Protein AF-A0A7X9ETQ0-F1 (afdb_monomer)

Solvent-accessible surface area (backbone atoms only — not comparable to full-atom values): 5640 Å² total; per-residue (Å²): 110,72,69,62,52,53,52,50,53,53,53,51,53,52,58,57,58,64,70,71,70,72,77,75,80,72,79,70,95,71,86,87,82,90,67,98,54,83,54,97,57,79,58,76,88,78,61,89,50,66,51,28,52,59,56,36,58,76,75,53,87,50,52,58,44,72,47,99,86,73,41,83,40,73,54,74,33,90,75,86,87,84,135

Sequence (83 aa):
MKRKVVALILAVLMLFGLAGCAKTERAQDVLRIAYTTDPQGLDPQRTAAVATFNITGNLYDTLLAITPDWQVEPRLAESYTVS

Foldseek 3Di:
DVVVVVVVVVVVVVVVVVVPPPPPPDPDPDDDDDDPDDAPDLPPVPDPDPNSVVVNPVVDWDQWDADPVRDIGGDVNPDDDDD

Structure (mmCIF, N/CA/C/O backbone):
data_AF-A0A7X9ETQ0-F1
#
_entry.id   AF-A0A7X9ETQ0-F1
#
loop_
_atom_site.group_PDB
_atom_site.id
_atom_site.type_symbol
_atom_site.label_atom_id
_atom_site.label_alt_id
_atom_site.label_comp_id
_atom_site.label_asym_id
_atom_site.label_entity_id
_atom_site.label_seq_id
_atom_site.pdbx_PDB_ins_code
_atom_site.Cartn_x
_atom_site.Cartn_y
_atom_site.Cartn_z
_atom_site.occupancy
_atom_site.B_iso_or_equiv
_atom_site.auth_seq_id
_atom_site.auth_comp_id
_atom_site.auth_asym_id
_atom_site.auth_atom_id
_atom_site.pdbx_PDB_model_num
ATOM 1 N N . MET A 1 1 ? -30.938 23.892 55.183 1.00 60.56 1 MET A N 1
ATOM 2 C CA . MET A 1 1 ? -29.754 23.042 54.901 1.00 60.56 1 MET A CA 1
ATOM 3 C C . MET A 1 1 ? -30.117 21.717 54.231 1.00 60.56 1 MET A C 1
ATOM 5 O O . MET A 1 1 ? -29.571 21.447 53.174 1.00 60.56 1 MET A O 1
ATOM 9 N N . LYS A 1 2 ? -31.097 20.950 54.738 1.00 68.94 2 LYS A N 1
ATOM 10 C CA . LYS A 1 2 ? -31.512 19.646 54.168 1.00 68.94 2 LYS A CA 1
ATOM 11 C C . LYS A 1 2 ? -31.890 19.675 52.670 1.00 68.94 2 LYS A C 1
ATOM 13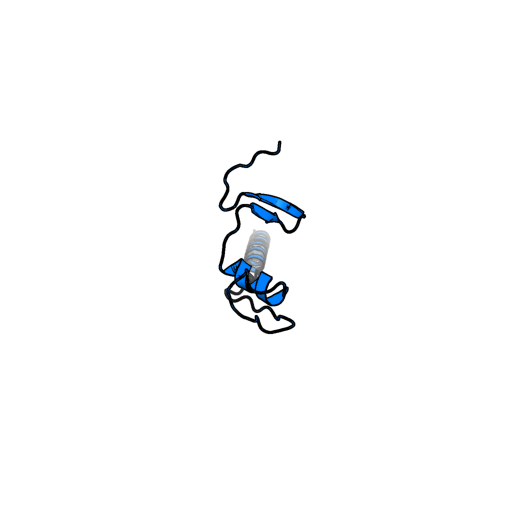 O O . LYS A 1 2 ? -31.462 18.811 51.922 1.00 68.94 2 LYS A O 1
ATOM 18 N N . ARG A 1 3 ? -32.598 20.715 52.200 1.00 78.81 3 ARG A N 1
ATOM 19 C CA . ARG A 1 3 ? -32.973 20.878 50.774 1.00 78.81 3 ARG A CA 1
ATOM 20 C C . ARG A 1 3 ? -31.779 21.118 49.836 1.00 78.81 3 ARG A C 1
ATOM 22 O O . ARG A 1 3 ? -31.775 20.611 48.724 1.00 78.81 3 ARG A O 1
ATOM 29 N N . LYS A 1 4 ? -30.759 21.855 50.298 1.00 82.69 4 LYS A N 1
ATOM 30 C CA . LYS A 1 4 ? -29.537 22.124 49.516 1.00 82.69 4 LYS A CA 1
ATOM 31 C C . LYS A 1 4 ? -28.685 20.859 49.372 1.00 82.69 4 LYS A C 1
ATOM 33 O O . LYS A 1 4 ? -28.145 20.622 48.305 1.00 82.69 4 LYS A O 1
ATOM 38 N N . VAL A 1 5 ? -28.635 20.029 50.419 1.00 88.31 5 VAL A N 1
ATOM 39 C CA . VAL A 1 5 ? -27.934 18.732 50.405 1.00 88.31 5 VAL A CA 1
ATOM 40 C C . VAL A 1 5 ? -28.603 17.751 49.437 1.00 88.31 5 VAL A C 1
ATOM 42 O O . VAL A 1 5 ? -27.916 17.130 48.638 1.00 88.31 5 VAL A O 1
ATOM 45 N N . VAL A 1 6 ? -29.939 17.667 49.439 1.00 89.06 6 VAL A N 1
ATOM 46 C CA . VAL A 1 6 ? -30.687 16.809 48.498 1.00 89.06 6 VAL A CA 1
ATOM 47 C C . VAL A 1 6 ? -30.478 17.244 47.044 1.00 89.06 6 VAL A C 1
ATOM 49 O O . VAL A 1 6 ? -30.241 16.398 46.187 1.00 89.06 6 VAL A O 1
ATOM 52 N N . ALA A 1 7 ? -30.500 18.552 46.768 1.00 89.69 7 ALA A N 1
ATOM 53 C CA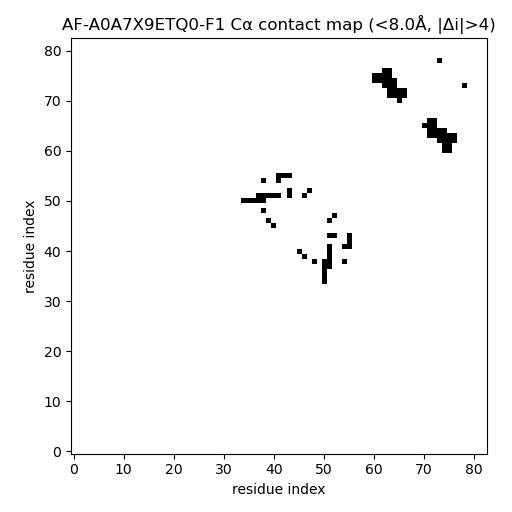 . ALA A 1 7 ? -30.228 19.074 45.428 1.00 89.69 7 ALA A CA 1
ATOM 54 C C . ALA A 1 7 ? -28.800 18.747 44.953 1.00 89.69 7 ALA A C 1
ATOM 56 O O . ALA A 1 7 ? -28.600 18.409 43.790 1.00 89.69 7 ALA A O 1
ATOM 57 N N . LEU A 1 8 ? -27.821 18.792 45.863 1.00 91.69 8 LEU A N 1
ATOM 58 C CA . LEU A 1 8 ? -26.428 18.472 45.555 1.00 91.69 8 LEU A CA 1
ATOM 59 C C . LEU A 1 8 ? -26.242 16.979 45.244 1.00 91.69 8 LEU A C 1
ATOM 61 O O . LEU A 1 8 ? -25.560 16.634 44.286 1.00 91.69 8 LEU A O 1
ATOM 65 N N . ILE A 1 9 ? -26.906 16.098 45.999 1.00 90.94 9 ILE A N 1
ATOM 66 C CA . ILE A 1 9 ? -26.889 14.646 45.759 1.00 90.94 9 ILE A CA 1
ATOM 67 C C . ILE A 1 9 ? -27.525 14.305 44.403 1.00 90.94 9 ILE A C 1
ATOM 69 O O . ILE A 1 9 ? -26.970 13.509 43.650 1.00 90.94 9 ILE A O 1
ATOM 73 N N . LEU A 1 10 ? -28.651 14.939 44.057 1.00 89.62 10 LEU A N 1
ATOM 74 C CA . LEU A 1 10 ? -29.308 14.767 42.755 1.00 89.62 10 LEU A CA 1
ATOM 75 C C . LEU A 1 10 ? -28.430 15.232 41.587 1.00 89.62 10 LEU A C 1
ATOM 77 O O . LEU A 1 10 ? -28.346 14.535 40.580 1.00 89.62 10 LEU A O 1
ATOM 81 N N . ALA A 1 11 ? -27.745 16.370 41.728 1.00 88.81 11 ALA A N 1
ATOM 82 C CA . ALA A 1 11 ? -26.830 16.867 40.703 1.00 88.81 11 ALA A CA 1
ATOM 83 C C . ALA A 1 11 ? -25.638 15.918 40.488 1.00 88.81 11 ALA A C 1
ATOM 85 O O . ALA A 1 11 ? -25.275 15.629 39.349 1.00 88.81 11 ALA A O 1
ATOM 86 N N . VAL A 1 12 ? -25.073 15.377 41.572 1.00 87.25 12 VAL A N 1
ATOM 87 C CA . VAL A 1 12 ? -23.994 14.380 41.503 1.00 87.25 12 VAL A CA 1
ATOM 88 C C . VAL A 1 12 ? -24.480 13.094 40.828 1.00 87.25 12 VAL A C 1
ATOM 90 O O . VAL A 1 12 ? -23.810 12.588 39.933 1.00 87.25 12 VAL A O 1
ATOM 93 N N . LEU A 1 13 ? -25.669 12.598 41.177 1.00 86.38 13 LEU A N 1
ATOM 94 C CA . LEU A 1 13 ? -26.259 11.411 40.544 1.00 86.38 13 LEU A CA 1
ATOM 95 C C . LEU A 1 13 ? -26.500 11.600 39.038 1.00 86.38 13 LEU A C 1
ATOM 97 O O . LEU A 1 13 ? -26.240 10.680 38.265 1.00 86.38 13 LEU A O 1
ATOM 101 N N . MET A 1 14 ? -26.941 12.785 38.604 1.00 84.00 14 MET A N 1
ATOM 102 C CA . MET A 1 14 ? -27.096 13.088 37.175 1.00 84.00 14 MET A CA 1
ATOM 103 C C . MET A 1 14 ? -25.752 13.113 36.436 1.00 84.00 14 MET A C 1
ATOM 105 O O . MET A 1 14 ? -25.655 12.572 35.336 1.00 84.00 14 MET A O 1
ATOM 109 N N . LEU A 1 15 ? -24.705 13.683 37.043 1.00 80.00 15 LEU A N 1
ATOM 110 C CA . LEU A 1 15 ? -23.356 13.717 36.462 1.00 80.00 15 LEU A CA 1
ATOM 111 C C . LEU A 1 15 ? -22.762 12.309 36.293 1.00 80.00 15 LEU A C 1
ATOM 113 O O . LEU A 1 15 ? -22.151 12.022 35.266 1.00 80.00 15 LEU A O 1
ATOM 117 N N . PHE A 1 16 ? -22.995 11.408 37.253 1.00 75.94 16 PHE A N 1
ATOM 118 C CA . PHE A 1 16 ? -22.570 10.008 37.141 1.00 75.94 16 PHE A CA 1
ATOM 119 C C . PHE A 1 16 ? -23.394 9.204 36.120 1.00 75.94 16 PHE A C 1
ATOM 121 O O . PHE A 1 16 ? -22.848 8.317 35.467 1.00 75.94 16 PHE A O 1
ATOM 128 N N . GLY A 1 17 ? -24.678 9.529 35.925 1.00 76.25 17 GLY A N 1
ATOM 129 C CA . GLY A 1 17 ? -25.528 8.878 34.919 1.00 76.25 17 GLY A CA 1
ATOM 130 C C . GLY A 1 17 ? -25.110 9.162 33.469 1.00 76.25 17 GLY A C 1
ATOM 131 O O . GLY A 1 17 ? -25.240 8.293 32.608 1.00 76.25 17 GLY A O 1
ATOM 132 N N . LEU A 1 18 ? -24.557 10.349 33.201 1.00 69.00 18 LEU A N 1
ATOM 133 C CA . LEU A 1 18 ? -24.102 10.760 31.864 1.00 69.00 18 LEU A CA 1
ATOM 134 C C . LEU A 1 18 ? -22.768 10.113 31.451 1.00 69.00 18 LEU A C 1
ATOM 136 O O . LEU A 1 18 ? -22.549 9.881 30.265 1.00 69.00 18 LEU A O 1
ATOM 140 N N . ALA A 1 19 ? -21.898 9.768 32.406 1.00 68.62 19 ALA A N 1
ATOM 141 C CA . ALA A 1 19 ? -20.590 9.170 32.121 1.00 68.62 19 ALA A CA 1
ATOM 142 C C . ALA A 1 19 ? -20.652 7.671 31.750 1.00 68.62 19 ALA A C 1
ATOM 144 O O . ALA A 1 19 ? -19.731 7.157 31.122 1.00 68.62 19 ALA A O 1
ATOM 145 N N . GLY A 1 20 ? -21.726 6.962 32.121 1.00 63.47 20 GLY A N 1
ATOM 146 C CA . GLY A 1 20 ? -21.851 5.509 31.928 1.00 63.47 20 GLY A CA 1
ATOM 147 C C . GLY A 1 20 ? -22.509 5.057 30.617 1.00 63.47 20 GLY A C 1
ATOM 148 O O . GLY A 1 20 ? -22.469 3.871 30.304 1.00 63.47 20 GLY A O 1
ATOM 149 N N . CYS A 1 21 ? -23.121 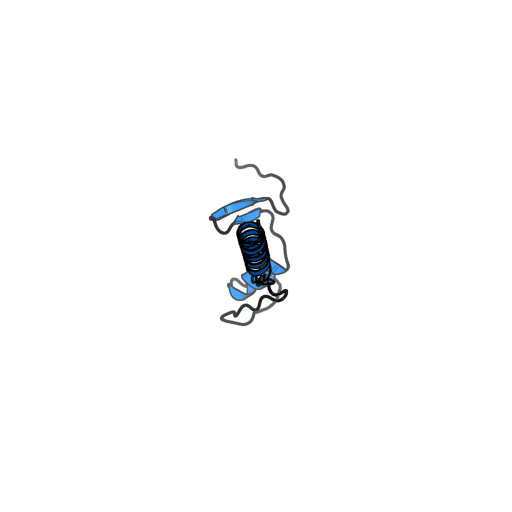5.965 29.847 1.00 66.44 21 CYS A N 1
ATOM 150 C CA . CYS A 1 21 ? -23.866 5.614 28.626 1.00 66.44 21 CYS A CA 1
ATOM 151 C C . CYS A 1 21 ? -23.057 5.745 27.326 1.00 66.44 21 CYS A C 1
ATOM 153 O O . CYS A 1 21 ? -23.595 5.495 26.246 1.00 66.44 21 CYS A O 1
ATOM 155 N N . ALA A 1 22 ? -21.775 6.105 27.401 1.00 68.12 22 ALA A N 1
ATOM 156 C CA . ALA A 1 22 ? -20.907 6.094 26.233 1.00 68.12 22 ALA A CA 1
ATOM 157 C C . ALA A 1 22 ? -20.585 4.640 25.856 1.00 68.12 22 ALA A C 1
ATOM 159 O O . ALA A 1 22 ? -19.644 4.031 26.363 1.00 68.12 22 ALA A O 1
ATOM 160 N N . LYS A 1 23 ? -21.384 4.064 24.953 1.00 68.12 23 LYS A N 1
ATOM 161 C CA . LYS A 1 23 ? -20.956 2.896 24.185 1.00 68.12 23 LYS A CA 1
ATOM 162 C C . LYS A 1 23 ? -19.812 3.362 23.293 1.00 68.12 23 LYS A C 1
ATOM 164 O O . LYS A 1 23 ? -20.050 3.953 22.246 1.00 68.12 23 LYS A O 1
ATOM 169 N N . THR A 1 24 ? -18.577 3.133 23.723 1.00 70.75 24 THR A N 1
ATOM 170 C CA . THR A 1 24 ? -17.435 3.192 22.813 1.00 70.75 24 THR A CA 1
ATOM 171 C C . THR A 1 24 ? -17.671 2.118 21.763 1.00 70.75 24 THR A C 1
ATOM 173 O O . THR A 1 24 ? -17.521 0.929 22.052 1.00 70.75 24 THR A O 1
ATOM 176 N N . GLU A 1 25 ? -18.102 2.519 20.567 1.00 71.94 25 GLU A N 1
ATOM 177 C CA . GLU A 1 25 ? -18.079 1.630 19.416 1.00 71.94 25 GLU A CA 1
ATOM 178 C C . GLU A 1 25 ? -16.623 1.250 19.18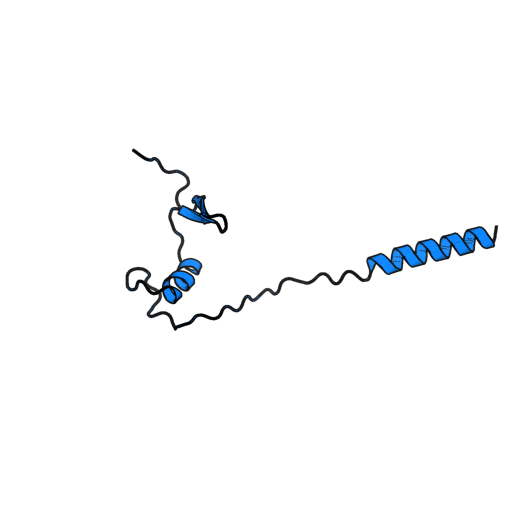2 1.00 71.94 25 GLU A C 1
ATOM 180 O O . GLU A 1 25 ? -15.790 2.054 18.764 1.00 71.94 25 GLU A O 1
ATOM 185 N N . ARG A 1 26 ? -16.288 0.024 19.572 1.00 74.31 26 ARG A N 1
ATOM 186 C CA . ARG A 1 26 ? -14.972 -0.528 19.312 1.00 74.31 26 ARG A CA 1
ATOM 187 C C . ARG A 1 26 ? -14.946 -0.838 17.824 1.00 74.31 26 ARG A C 1
ATOM 189 O O . ARG A 1 26 ? -15.757 -1.642 17.362 1.00 74.31 26 ARG A O 1
ATOM 196 N N . ALA A 1 27 ? -14.050 -0.185 17.090 1.00 80.25 27 ALA A N 1
ATOM 197 C CA . ALA A 1 27 ? -13.775 -0.567 15.714 1.00 80.25 27 ALA A CA 1
ATOM 198 C C . ALA A 1 27 ? -13.510 -2.080 15.676 1.00 80.25 27 ALA A C 1
ATOM 200 O O . ALA A 1 27 ? -12.810 -2.609 16.542 1.00 80.25 27 ALA A O 1
ATOM 201 N N . GLN A 1 28 ? -14.140 -2.784 14.737 1.00 83.75 28 GLN A N 1
ATOM 202 C CA . GLN A 1 28 ? -13.898 -4.212 14.577 1.00 83.75 28 GLN A CA 1
ATOM 203 C C . GLN A 1 28 ? -12.484 -4.423 14.033 1.00 83.75 28 GLN A C 1
ATOM 205 O O . GLN A 1 28 ? -12.083 -3.743 13.093 1.00 83.75 28 GLN A O 1
ATOM 210 N N . ASP A 1 29 ? -11.764 -5.406 14.575 1.00 90.25 29 ASP A N 1
ATOM 211 C CA . ASP A 1 29 ? -10.407 -5.746 14.119 1.00 90.25 29 ASP A CA 1
ATOM 212 C C . ASP A 1 29 ? -10.392 -6.353 12.702 1.00 90.25 29 ASP A C 1
ATOM 214 O O . ASP A 1 29 ? -9.342 -6.461 12.072 1.00 90.25 29 ASP A O 1
ATOM 218 N N . VAL A 1 30 ? -11.554 -6.781 12.194 1.00 92.31 30 VAL A N 1
ATOM 219 C CA . VAL A 1 30 ? -11.693 -7.459 10.902 1.00 92.31 30 VAL A CA 1
ATOM 220 C C . VAL A 1 30 ? -12.561 -6.633 9.964 1.00 92.31 30 VAL A C 1
ATOM 222 O O . VAL A 1 30 ? -13.770 -6.516 10.161 1.00 92.31 30 VAL A O 1
ATOM 225 N N . LEU A 1 31 ? -11.952 -6.148 8.883 1.00 91.50 31 LEU A N 1
ATOM 226 C CA . LEU A 1 31 ? -12.658 -5.548 7.757 1.00 91.50 31 LEU A CA 1
ATOM 227 C C . LEU A 1 31 ? -12.948 -6.618 6.694 1.00 91.50 31 LEU A C 1
ATOM 229 O O . LEU A 1 31 ? -12.044 -7.314 6.235 1.00 91.50 31 LEU A O 1
ATOM 233 N N . ARG A 1 32 ? -14.217 -6.756 6.293 1.00 93.56 32 ARG A N 1
ATOM 234 C CA . ARG A 1 32 ? -14.648 -7.665 5.218 1.00 93.56 32 ARG A CA 1
ATOM 235 C C . ARG A 1 32 ? -15.099 -6.846 4.016 1.00 93.56 32 ARG A C 1
ATOM 237 O O . ARG A 1 32 ? -16.049 -6.077 4.128 1.00 93.56 32 ARG A O 1
ATOM 244 N N . ILE A 1 33 ? -14.432 -7.031 2.880 1.00 93.62 33 ILE A N 1
ATOM 245 C CA . ILE A 1 33 ? -14.700 -6.309 1.629 1.00 93.62 33 ILE A CA 1
ATOM 246 C C . ILE A 1 33 ? -15.087 -7.325 0.554 1.00 93.62 33 ILE A C 1
ATOM 248 O O . ILE A 1 33 ? -14.414 -8.343 0.397 1.00 93.62 33 ILE A O 1
ATOM 252 N N . ALA A 1 34 ? -16.171 -7.057 -0.176 1.00 95.56 34 ALA A N 1
ATOM 253 C CA . ALA A 1 34 ? -16.579 -7.858 -1.325 1.00 95.56 34 ALA A CA 1
ATOM 254 C C . ALA A 1 34 ? -15.946 -7.314 -2.616 1.00 95.56 34 ALA A C 1
ATOM 256 O O . ALA A 1 34 ? -15.946 -6.105 -2.846 1.00 95.56 34 ALA A O 1
ATOM 257 N N . TYR A 1 35 ? -15.467 -8.214 -3.475 1.00 94.75 35 TYR A N 1
ATOM 258 C CA . TYR A 1 35 ? -14.997 -7.900 -4.825 1.00 94.75 35 TYR A CA 1
ATOM 259 C C . TYR A 1 35 ? -15.895 -8.570 -5.868 1.00 94.75 35 TYR A C 1
ATOM 261 O O . TYR A 1 35 ? -16.530 -9.586 -5.599 1.00 94.75 35 TYR A O 1
ATOM 269 N N . THR A 1 36 ? -15.964 -7.987 -7.065 1.00 94.31 36 THR A N 1
ATOM 270 C CA . THR A 1 36 ? -16.841 -8.455 -8.154 1.00 94.31 36 THR A CA 1
ATOM 271 C C . THR A 1 36 ? -16.332 -9.712 -8.861 1.00 94.31 36 THR A C 1
ATOM 273 O O . THR A 1 36 ? -17.081 -10.329 -9.613 1.00 94.31 36 THR A O 1
ATOM 276 N N . THR A 1 37 ? -15.067 -10.077 -8.649 1.00 93.25 37 THR A N 1
ATOM 277 C CA . THR A 1 37 ? -14.413 -11.258 -9.219 1.00 93.25 37 THR A CA 1
ATOM 278 C C . THR A 1 37 ? -13.255 -11.689 -8.328 1.00 93.25 37 THR A C 1
ATOM 280 O O . THR A 1 37 ? -12.672 -10.862 -7.621 1.00 93.25 37 THR A O 1
ATOM 283 N N . ASP A 1 38 ? -12.882 -12.962 -8.420 1.00 93.19 38 ASP A N 1
ATOM 284 C CA . ASP A 1 38 ? -11.658 -13.483 -7.817 1.00 93.19 38 ASP A CA 1
ATOM 285 C C . ASP A 1 38 ? -10.408 -12.924 -8.525 1.00 93.19 38 ASP A C 1
ATOM 287 O O . ASP A 1 38 ? -10.456 -12.642 -9.733 1.00 93.19 38 ASP A O 1
ATOM 291 N N . PRO A 1 39 ? -9.275 -12.760 -7.813 1.00 92.38 39 PRO A N 1
ATOM 292 C CA . PRO A 1 39 ? -8.017 -12.379 -8.439 1.00 92.38 39 PRO A CA 1
ATOM 293 C C . PRO A 1 39 ? -7.471 -13.525 -9.302 1.00 92.38 39 PRO A C 1
ATOM 295 O O . PRO A 1 39 ? -7.466 -14.683 -8.896 1.00 92.38 39 PRO A O 1
ATOM 298 N N . GLN A 1 40 ? -6.916 -13.200 -10.473 1.00 90.44 40 GLN A N 1
ATOM 299 C CA . GLN A 1 40 ? -6.280 -14.191 -11.364 1.00 90.44 40 GLN A CA 1
ATOM 300 C C . GLN A 1 40 ? -4.940 -14.732 -10.826 1.00 90.44 40 GLN A C 1
ATOM 302 O O . GLN A 1 40 ? -4.371 -15.676 -11.369 1.00 90.44 40 GLN A O 1
ATOM 307 N N . GLY A 1 41 ? -4.418 -14.102 -9.778 1.00 92.81 41 GLY A N 1
ATOM 308 C CA . GLY A 1 41 ? -3.134 -14.375 -9.152 1.00 92.81 41 GLY A CA 1
ATOM 309 C C . GLY A 1 41 ? -2.701 -13.180 -8.306 1.00 92.81 41 GLY A C 1
ATOM 310 O O . GLY A 1 41 ? -3.413 -12.178 -8.232 1.00 92.81 41 GLY A O 1
ATOM 311 N N . LEU A 1 42 ? -1.530 -13.294 -7.680 1.00 94.38 42 LEU A N 1
ATOM 312 C CA . LEU A 1 42 ? -0.948 -12.248 -6.827 1.00 94.38 42 LEU A CA 1
ATOM 313 C C . LEU A 1 42 ? 0.244 -11.533 -7.478 1.00 94.38 42 LEU A C 1
ATOM 315 O O . LEU A 1 42 ? 0.879 -10.705 -6.843 1.00 94.38 42 LEU A O 1
ATOM 319 N N . ASP A 1 43 ? 0.554 -11.850 -8.734 1.00 93.44 43 ASP A N 1
ATOM 320 C CA . ASP A 1 43 ? 1.582 -11.157 -9.508 1.00 93.44 43 ASP A CA 1
ATOM 321 C C . ASP A 1 43 ? 0.958 -9.916 -10.180 1.00 93.44 43 ASP A C 1
ATOM 323 O O . ASP A 1 43 ? 0.155 -10.076 -11.111 1.00 93.44 43 ASP A O 1
ATOM 327 N N . PRO A 1 44 ? 1.293 -8.686 -9.735 1.00 92.44 44 PRO A N 1
ATOM 328 C CA . PRO A 1 44 ? 0.678 -7.462 -10.247 1.00 92.44 44 PRO A CA 1
ATOM 329 C C . PRO A 1 44 ? 1.015 -7.186 -11.721 1.00 92.44 44 PRO A C 1
ATOM 331 O O . PRO A 1 44 ? 0.350 -6.368 -12.349 1.00 92.44 44 PRO A O 1
ATOM 334 N N . GLN A 1 45 ? 2.011 -7.864 -12.305 1.00 94.44 45 GLN A N 1
ATOM 335 C CA . GLN A 1 45 ? 2.399 -7.673 -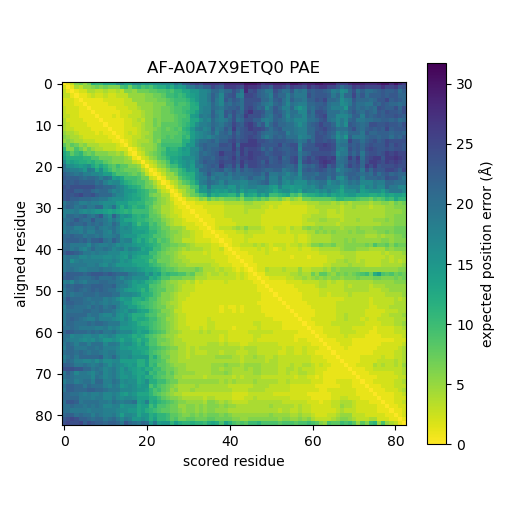13.707 1.00 94.44 45 GLN A CA 1
ATOM 336 C C . GLN A 1 45 ? 1.591 -8.538 -14.686 1.00 94.44 45 GLN A C 1
ATOM 338 O O . GLN A 1 45 ? 1.724 -8.381 -15.899 1.00 94.44 45 GLN A O 1
ATOM 343 N N . ARG A 1 46 ? 0.753 -9.460 -14.193 1.00 93.25 46 ARG A N 1
ATOM 344 C CA . ARG A 1 46 ? 0.039 -10.432 -15.040 1.00 93.25 46 ARG A CA 1
ATOM 345 C C . ARG A 1 46 ? -1.367 -10.023 -15.459 1.00 93.25 46 ARG A C 1
ATOM 347 O O . ARG A 1 46 ? -1.944 -10.690 -16.315 1.00 93.25 46 ARG A O 1
ATOM 354 N N . THR A 1 47 ? 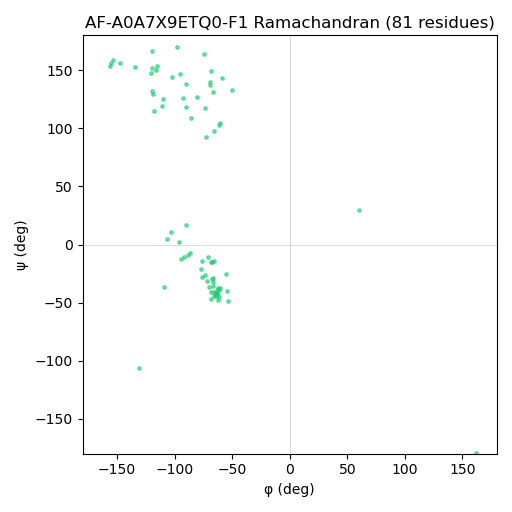-1.951 -8.986 -14.863 1.00 89.88 47 THR A N 1
ATOM 355 C CA . THR A 1 47 ? -3.350 -8.619 -15.118 1.00 89.88 47 THR A CA 1
ATOM 356 C C . THR A 1 47 ? -3.630 -7.149 -14.819 1.00 89.88 47 THR A C 1
ATOM 358 O O . THR A 1 47 ? -2.981 -6.547 -13.971 1.00 89.88 47 THR A O 1
ATOM 361 N N . ALA A 1 48 ? -4.633 -6.585 -15.494 1.00 90.88 48 ALA A N 1
ATOM 362 C CA . ALA A 1 48 ? -5.146 -5.232 -15.257 1.00 90.88 48 ALA A CA 1
ATOM 363 C C . ALA A 1 48 ? -6.482 -5.230 -14.482 1.00 90.88 48 ALA A C 1
ATOM 365 O O . ALA A 1 48 ? -7.167 -4.211 -14.405 1.00 90.88 48 ALA A O 1
ATOM 366 N N . ALA A 1 49 ? -6.901 -6.380 -13.942 1.00 93.44 49 ALA A N 1
ATOM 367 C CA . ALA A 1 49 ? -8.150 -6.495 -13.199 1.00 93.44 49 ALA A CA 1
ATOM 368 C C . ALA A 1 49 ? -8.106 -5.692 -11.886 1.00 93.44 49 ALA A C 1
ATOM 370 O O . ALA A 1 49 ? -7.203 -5.863 -11.067 1.00 93.44 49 ALA A O 1
ATOM 371 N N . VAL A 1 50 ? -9.141 -4.882 -11.640 1.00 93.12 50 VAL A N 1
ATOM 372 C CA . VAL A 1 50 ? -9.250 -4.032 -10.438 1.00 93.12 50 VAL A CA 1
ATOM 373 C C . VAL A 1 50 ? -9.258 -4.854 -9.143 1.00 93.12 50 VAL A C 1
ATOM 375 O O . VAL A 1 50 ? -8.649 -4.449 -8.157 1.00 93.12 50 VAL A O 1
ATOM 378 N N . ALA A 1 51 ? -9.908 -6.024 -9.134 1.00 93.88 51 ALA A N 1
ATOM 379 C CA . ALA A 1 51 ? -9.916 -6.908 -7.966 1.00 93.88 51 ALA A CA 1
ATOM 380 C C . ALA A 1 51 ? -8.498 -7.378 -7.600 1.00 93.88 51 ALA A C 1
ATOM 382 O O . ALA A 1 51 ? -8.109 -7.289 -6.437 1.00 93.88 51 ALA A O 1
ATOM 383 N N . THR A 1 52 ? -7.702 -7.797 -8.593 1.00 94.56 52 THR A N 1
ATOM 384 C CA . THR A 1 52 ? -6.293 -8.140 -8.370 1.00 94.56 52 THR A CA 1
ATOM 385 C C . THR A 1 52 ? -5.511 -6.927 -7.891 1.00 94.56 52 THR A C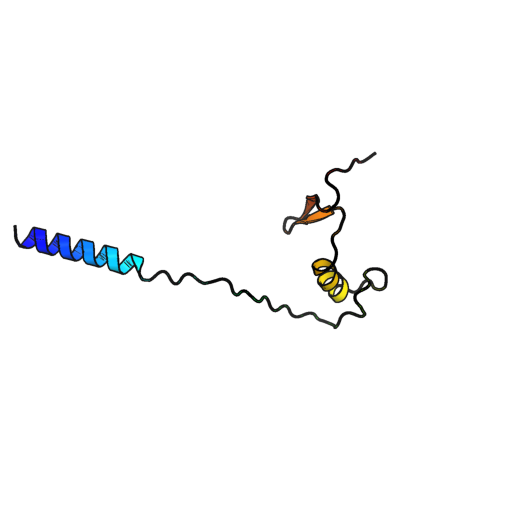 1
ATOM 387 O O . THR A 1 52 ? -4.845 -7.047 -6.872 1.00 94.56 52 THR A O 1
ATOM 390 N N . PHE A 1 53 ? -5.651 -5.765 -8.543 1.00 92.75 53 PHE A N 1
ATOM 391 C CA . PHE A 1 53 ? -4.948 -4.538 -8.150 1.00 92.75 53 PHE A CA 1
ATOM 392 C C . PHE A 1 53 ? -5.182 -4.179 -6.676 1.00 92.75 53 PHE A C 1
ATOM 394 O O . PHE A 1 53 ? -4.223 -3.980 -5.932 1.00 92.75 53 PHE A O 1
ATOM 401 N N . ASN A 1 54 ? -6.442 -4.183 -6.229 1.00 93.88 54 ASN A N 1
ATOM 402 C CA . ASN A 1 54 ? -6.803 -3.876 -4.844 1.00 93.88 54 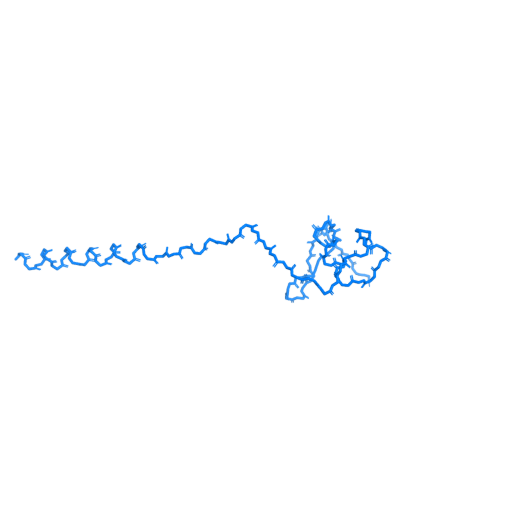ASN A CA 1
ATOM 403 C C . ASN A 1 54 ? -6.225 -4.891 -3.849 1.00 93.88 54 ASN A C 1
ATOM 405 O O . ASN A 1 54 ? -5.722 -4.507 -2.796 1.00 93.88 54 ASN A O 1
ATOM 409 N N . ILE A 1 55 ? -6.272 -6.186 -4.169 1.00 95.19 55 ILE A N 1
ATOM 410 C CA . ILE A 1 55 ? -5.725 -7.235 -3.298 1.00 95.19 55 ILE A CA 1
ATOM 411 C C . ILE A 1 55 ? -4.197 -7.135 -3.236 1.00 95.19 55 ILE A C 1
ATOM 413 O O . ILE A 1 55 ? -3.629 -7.133 -2.146 1.00 95.19 55 ILE A O 1
ATOM 417 N N . THR A 1 56 ? -3.521 -6.984 -4.377 1.00 95.25 56 THR A N 1
ATOM 418 C CA . THR A 1 56 ? -2.059 -6.840 -4.424 1.00 95.25 56 THR A CA 1
ATOM 419 C C . THR A 1 56 ? -1.579 -5.534 -3.796 1.00 95.25 56 THR A C 1
ATOM 421 O O . THR A 1 56 ? -0.494 -5.514 -3.227 1.00 95.25 56 THR A O 1
ATOM 424 N N . GLY A 1 57 ? -2.389 -4.470 -3.812 1.00 93.50 57 GLY A N 1
ATOM 425 C CA . GLY A 1 57 ? -2.090 -3.207 -3.126 1.00 93.50 57 GLY A CA 1
ATOM 426 C C . GLY A 1 57 ? -2.093 -3.306 -1.596 1.00 93.50 57 GLY A C 1
ATOM 427 O O . GLY A 1 57 ? -1.556 -2.428 -0.934 1.00 93.50 57 GLY A O 1
ATOM 428 N N . ASN A 1 58 ? -2.649 -4.380 -1.022 1.00 93.62 58 ASN A N 1
ATOM 429 C CA . ASN A 1 58 ? -2.505 -4.696 0.405 1.00 93.62 58 ASN A CA 1
ATOM 430 C C . ASN A 1 58 ? -1.253 -5.544 0.706 1.00 93.62 58 ASN A C 1
ATOM 432 O O . ASN A 1 58 ? -0.943 -5.776 1.873 1.00 93.62 58 ASN A O 1
ATOM 436 N N . LEU A 1 59 ? -0.564 -6.049 -0.325 1.00 94.94 59 LEU A N 1
ATOM 437 C CA . LEU A 1 59 ? 0.583 -6.954 -0.201 1.00 94.94 59 LEU A CA 1
ATOM 438 C C . LEU A 1 59 ? 1.913 -6.285 -0.575 1.00 94.94 59 LEU A C 1
ATOM 440 O O . LEU A 1 59 ? 2.937 -6.589 0.034 1.00 94.94 59 LEU A O 1
ATOM 444 N N . TYR A 1 60 ? 1.902 -5.405 -1.576 1.00 95.00 60 TYR A N 1
ATOM 445 C CA . TYR A 1 60 ? 3.088 -4.726 -2.093 1.00 95.00 60 TYR A CA 1
ATOM 446 C C . TYR A 1 60 ? 3.007 -3.219 -1.876 1.00 95.00 60 TYR A C 1
ATOM 448 O O . TYR A 1 60 ? 1.929 -2.633 -1.940 1.00 95.00 60 TYR A O 1
ATOM 456 N N . ASP A 1 61 ? 4.174 -2.598 -1.715 1.00 95.12 61 ASP A N 1
ATOM 457 C CA . ASP A 1 61 ? 4.317 -1.150 -1.628 1.00 95.12 61 ASP A CA 1
ATOM 458 C C . ASP A 1 61 ? 4.818 -0.542 -2.941 1.00 95.12 61 ASP A C 1
ATOM 460 O O . ASP A 1 61 ? 5.652 -1.110 -3.649 1.00 95.12 61 ASP A O 1
ATOM 464 N N . THR A 1 62 ? 4.314 0.647 -3.253 1.00 96.00 62 THR A N 1
ATOM 465 C CA . THR A 1 62 ? 4.711 1.455 -4.410 1.00 96.00 62 THR A CA 1
ATOM 466 C C . THR A 1 62 ? 5.734 2.521 -4.014 1.00 96.00 62 THR A C 1
ATOM 468 O O . THR A 1 62 ? 5.988 2.772 -2.837 1.00 96.00 62 THR A O 1
ATOM 471 N N . LEU A 1 63 ? 6.331 3.197 -5.002 1.00 97.81 63 LEU A N 1
ATOM 472 C CA . LEU A 1 63 ? 7.200 4.352 -4.737 1.00 97.81 63 LEU A CA 1
ATOM 473 C C . LEU A 1 63 ? 6.419 5.516 -4.112 1.00 97.81 63 LEU A C 1
ATOM 475 O O . LEU A 1 63 ? 6.884 6.130 -3.156 1.00 97.81 63 LEU A O 1
ATOM 479 N N . LEU A 1 64 ? 5.225 5.772 -4.644 1.00 97.06 64 LEU A N 1
ATOM 480 C CA . LEU A 1 64 ? 4.296 6.825 -4.241 1.00 97.06 64 LEU A CA 1
ATOM 481 C C . LEU A 1 64 ? 2.888 6.230 -4.139 1.00 97.06 64 LEU A C 1
ATOM 483 O O . LEU A 1 64 ? 2.579 5.277 -4.860 1.00 97.06 64 LEU A O 1
ATOM 487 N N . ALA A 1 65 ? 2.030 6.801 -3.301 1.00 95.31 65 ALA A N 1
ATOM 488 C CA . ALA A 1 65 ? 0.616 6.438 -3.211 1.00 95.31 65 ALA A CA 1
ATOM 489 C C . ALA A 1 65 ? -0.291 7.630 -3.531 1.00 95.31 65 ALA A C 1
ATOM 491 O O . ALA A 1 65 ? 0.157 8.774 -3.600 1.00 95.31 65 ALA A O 1
ATOM 492 N N . ILE A 1 66 ? -1.571 7.331 -3.752 1.00 95.31 66 ILE A N 1
ATOM 493 C CA . ILE A 1 66 ? -2.626 8.327 -3.927 1.00 95.31 66 ILE A CA 1
ATOM 494 C C . ILE A 1 66 ? -3.537 8.271 -2.706 1.00 95.31 66 ILE A C 1
ATOM 496 O O . ILE A 1 66 ? -4.062 7.208 -2.370 1.00 95.31 66 ILE A O 1
ATOM 500 N N . THR A 1 67 ? -3.727 9.411 -2.050 1.00 95.31 67 THR A N 1
ATOM 501 C CA . THR A 1 67 ? -4.632 9.536 -0.905 1.00 95.31 67 THR A CA 1
ATOM 502 C C . THR A 1 67 ? -6.098 9.530 -1.357 1.00 95.31 67 THR A C 1
ATOM 504 O O . THR A 1 67 ? -6.387 9.789 -2.530 1.00 95.31 67 THR A O 1
ATOM 507 N N . PRO A 1 68 ? -7.063 9.305 -0.443 1.00 95.50 68 PRO A N 1
ATOM 508 C CA . PRO A 1 68 ? -8.490 9.444 -0.754 1.00 95.50 68 PRO A CA 1
ATOM 509 C C . PRO A 1 68 ? -8.885 10.822 -1.318 1.00 95.50 68 PRO A C 1
ATOM 511 O O . PRO A 1 68 ? -9.852 10.917 -2.071 1.00 95.50 68 PRO A O 1
ATOM 514 N N . ASP A 1 69 ? -8.110 11.866 -1.006 1.00 97.56 69 ASP A N 1
ATOM 515 C CA . ASP A 1 69 ? -8.287 13.239 -1.501 1.00 97.56 69 ASP A CA 1
ATOM 516 C C . ASP A 1 69 ? -7.519 13.514 -2.811 1.00 97.56 69 ASP A C 1
ATOM 518 O O . ASP A 1 69 ? -7.293 14.669 -3.186 1.00 97.56 69 ASP A O 1
ATOM 522 N N . TRP A 1 70 ? -7.093 12.455 -3.507 1.00 96.31 70 TRP A N 1
ATOM 523 C CA . TRP A 1 70 ? -6.368 12.503 -4.782 1.00 96.31 70 TRP A CA 1
ATOM 524 C C . TRP A 1 70 ? -5.024 13.237 -4.726 1.00 96.31 70 TRP A C 1
ATOM 526 O O . TRP A 1 70 ? -4.574 13.800 -5.724 1.00 96.31 70 TRP A O 1
ATOM 536 N N . GLN A 1 71 ? -4.365 13.220 -3.567 1.00 97.62 71 GLN A N 1
ATOM 537 C CA . GLN A 1 71 ? -3.023 13.775 -3.409 1.00 97.62 71 GLN A CA 1
ATOM 538 C C . GLN A 1 71 ? -1.970 12.682 -3.563 1.00 97.62 71 GLN A C 1
ATOM 540 O O . GLN A 1 71 ? -2.191 11.541 -3.169 1.00 97.62 71 GLN A O 1
ATOM 545 N N . VAL A 1 72 ? -0.814 13.040 -4.120 1.00 96.00 72 VAL A N 1
ATOM 546 C CA . VAL A 1 72 ? 0.349 12.147 -4.175 1.00 96.00 72 VAL A CA 1
ATOM 547 C C . VAL A 1 72 ? 1.068 12.193 -2.829 1.00 96.00 72 VAL A C 1
ATOM 549 O O . VAL A 1 72 ? 1.440 13.274 -2.376 1.00 96.00 72 VAL A O 1
ATOM 552 N N . GLU A 1 73 ? 1.306 11.035 -2.217 1.00 96.25 73 GLU A N 1
ATOM 553 C CA . GLU A 1 73 ? 2.075 10.911 -0.974 1.00 96.25 73 GLU A CA 1
ATOM 554 C C . GLU A 1 73 ? 3.315 10.007 -1.134 1.00 96.25 73 GLU A C 1
AT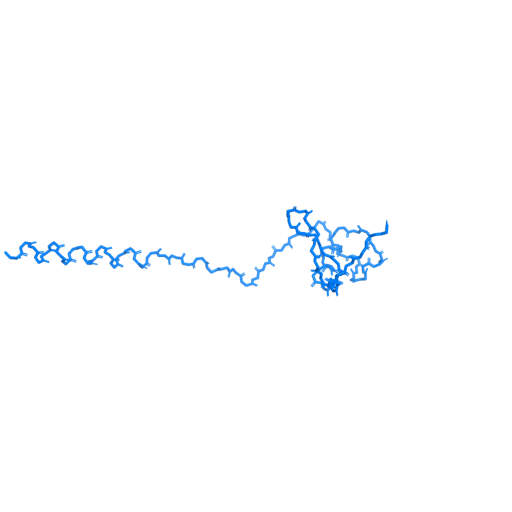OM 556 O O . GLU A 1 73 ? 3.287 9.048 -1.918 1.00 96.25 73 GLU A O 1
ATOM 561 N N . PRO A 1 74 ? 4.412 10.286 -0.400 1.00 96.69 74 PRO A N 1
ATOM 562 C CA . PRO A 1 74 ? 5.567 9.394 -0.323 1.00 96.69 74 PRO A CA 1
ATOM 563 C C . PRO A 1 74 ? 5.209 8.003 0.221 1.00 96.69 74 PRO A C 1
ATOM 565 O O . PRO A 1 74 ? 4.404 7.870 1.144 1.00 96.69 74 PRO A O 1
ATOM 568 N N . ARG A 1 75 ? 5.855 6.964 -0.317 1.00 96.12 75 ARG A N 1
ATOM 569 C CA . ARG A 1 75 ? 5.837 5.591 0.218 1.00 96.12 75 ARG A CA 1
ATOM 570 C C . ARG A 1 75 ? 7.270 5.074 0.308 1.00 96.12 75 ARG A C 1
ATOM 572 O O . ARG A 1 75 ? 8.018 5.539 1.159 1.00 96.12 75 ARG A O 1
ATOM 579 N N . LEU A 1 76 ? 7.678 4.162 -0.578 1.00 97.88 76 LEU A N 1
ATOM 580 C CA . LEU A 1 76 ? 9.067 3.693 -0.629 1.00 97.88 76 LEU A CA 1
ATOM 581 C C . LEU A 1 76 ? 10.034 4.789 -1.092 1.00 97.88 76 LEU A C 1
ATOM 583 O O . LEU A 1 76 ? 11.203 4.764 -0.721 1.00 97.88 76 LEU A O 1
ATOM 587 N N . ALA A 1 77 ? 9.569 5.731 -1.918 1.00 98.06 77 ALA A N 1
ATOM 588 C CA . ALA A 1 77 ? 10.368 6.877 -2.324 1.00 98.06 77 ALA A CA 1
ATOM 589 C C . ALA A 1 77 ? 10.157 8.041 -1.350 1.00 98.06 77 ALA A C 1
ATOM 591 O O . ALA A 1 77 ? 9.058 8.582 -1.253 1.00 98.06 77 ALA A O 1
ATOM 592 N N . GLU A 1 78 ? 11.232 8.459 -0.679 1.00 95.56 78 GLU A N 1
ATOM 593 C CA . GLU A 1 78 ? 11.226 9.620 0.223 1.00 95.56 78 GLU A CA 1
ATOM 594 C C . GLU A 1 78 ? 11.172 10.959 -0.535 1.00 95.56 78 GLU A C 1
ATOM 596 O O . GLU A 1 78 ? 10.694 11.961 -0.009 1.00 95.56 78 GLU A O 1
ATOM 601 N N . SER A 1 79 ? 11.663 10.994 -1.779 1.00 95.25 79 SER A N 1
ATOM 602 C CA . SER A 1 79 ? 11.632 12.176 -2.647 1.00 95.25 79 SER A CA 1
ATOM 603 C C . SER A 1 79 ? 11.646 11.791 -4.130 1.00 95.25 79 SER A C 1
ATOM 605 O O . SER A 1 79 ? 12.052 10.687 -4.495 1.00 95.25 79 SER A O 1
ATOM 607 N N . TYR A 1 80 ? 11.194 12.708 -4.989 1.00 94.94 80 TYR A N 1
ATOM 608 C CA . TYR A 1 80 ? 11.260 12.595 -6.446 1.00 94.94 80 TYR A CA 1
ATOM 609 C C . TYR A 1 80 ? 11.445 13.980 -7.075 1.00 94.94 80 TYR A C 1
ATOM 611 O O . TYR A 1 80 ? 11.091 14.999 -6.482 1.00 94.94 80 TYR A O 1
ATOM 619 N N . THR A 1 81 ? 12.005 14.020 -8.280 1.00 95.50 81 THR A N 1
ATOM 620 C CA . THR A 1 81 ? 12.162 15.242 -9.075 1.00 95.50 81 THR A CA 1
ATOM 621 C C . THR A 1 81 ? 11.423 15.100 -10.400 1.00 95.50 81 THR A C 1
ATOM 623 O O . THR A 1 81 ? 11.243 13.995 -10.910 1.00 95.50 81 THR A O 1
ATOM 626 N N . VAL A 1 82 ? 10.980 16.229 -10.953 1.00 94.31 82 VAL A N 1
ATOM 627 C CA . VAL A 1 82 ? 10.369 16.312 -12.285 1.00 94.31 82 VAL A CA 1
ATOM 628 C C . VAL A 1 82 ? 11.253 17.222 -13.134 1.00 94.31 82 VAL A C 1
ATOM 630 O O . VAL A 1 82 ? 11.641 18.291 -12.660 1.00 94.31 82 VAL A O 1
ATOM 633 N N . SER A 1 83 ? 11.622 16.765 -14.335 1.00 90.88 83 SER A N 1
ATOM 634 C CA . SER A 1 83 ? 12.487 17.481 -15.287 1.00 90.88 83 SER A CA 1
ATOM 635 C C . SER A 1 83 ? 11.738 18.520 -16.106 1.00 90.88 83 SER A C 1
ATOM 637 O O . SER A 1 83 ? 10.638 18.154 -16.581 1.00 90.88 83 SER A O 1
#

pLDDT: mean 88.99, std 9.46, range [60.56, 98.06]

Mean predicted aligned error: 10.19 Å

Radius of gyration: 26.85 Å; Cα contacts (8 Å, |Δi|>4): 46; chains: 1; bounding box: 46×37×70 Å

Secondary structure (DSSP, 8-state):
-HHHHHHHHHHHHHHHHHHS-----PPPS------SS--S-S-TTS---HHHHHHHTTT---SEEE-TTS-EEESS-S-----